Protein AF-A0A5K0XW65-F1 (afdb_monomer)

InterPro domains:
  IPR008507 Protein of unknown function DUF789 [PF05623] (13-73)

Radius of gyration: 20.97 Å; Cα contacts (8 Å, |Δi|>4): 16; chains: 1; bounding box: 56×34×55 Å

Mean predicted aligned error: 15.54 Å

Foldseek 3Di:
DDDPPDPPPPPPDDDDDDPDDDDDPVRVVCVVVCVPQVDPPDPVVLVVVVVVLVVVVVVCVVVVHDDVVNVVCVVPPPSVD

Structure (mmCIF, N/CA/C/O backbone):
data_AF-A0A5K0XW65-F1
#
_entry.id   AF-A0A5K0XW65-F1
#
loop_
_atom_site.group_PDB
_atom_site.id
_atom_site.type_symbol
_atom_site.label_atom_id
_atom_site.label_alt_id
_atom_site.label_comp_id
_atom_site.label_asym_id
_atom_site.label_entity_id
_atom_site.label_seq_id
_atom_site.pdbx_PDB_ins_code
_atom_site.Cartn_x
_atom_site.Cartn_y
_atom_site.Cartn_z
_atom_site.occupancy
_atom_site.B_iso_or_equiv
_atom_site.auth_seq_id
_atom_site.auth_comp_id
_atom_site.auth_asym_id
_atom_site.auth_atom_id
_atom_site.pdbx_PDB_model_num
ATOM 1 N N . GLY A 1 1 ? -36.286 20.485 -19.002 1.00 37.03 1 GLY A N 1
ATOM 2 C CA . GLY A 1 1 ? -35.741 20.421 -20.362 1.00 37.03 1 GLY A CA 1
ATOM 3 C C . GLY A 1 1 ? -34.376 19.816 -20.240 1.00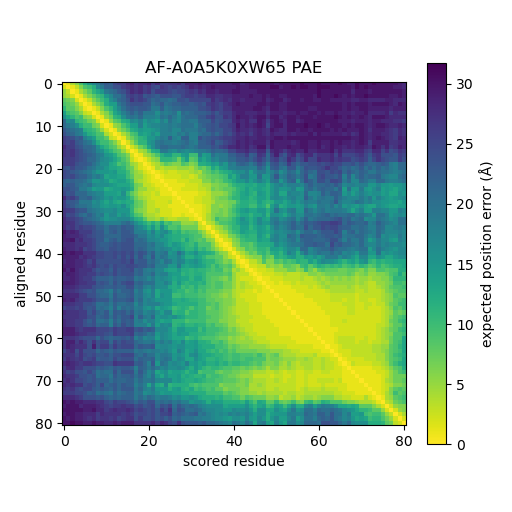 37.03 1 GLY A C 1
ATOM 4 O O . GLY A 1 1 ? -33.573 20.358 -19.499 1.00 37.03 1 GLY A O 1
ATOM 5 N N . ASP A 1 2 ? -34.242 18.651 -20.852 1.00 54.56 2 ASP A N 1
ATOM 6 C CA . ASP A 1 2 ? -33.060 17.814 -21.044 1.00 54.56 2 ASP A CA 1
ATOM 7 C C . ASP A 1 2 ? -31.738 18.588 -21.207 1.00 54.56 2 ASP A C 1
ATOM 9 O O . ASP A 1 2 ? -31.761 19.671 -21.796 1.00 54.56 2 ASP A O 1
ATOM 13 N N . ASN A 1 3 ? -30.627 18.043 -20.689 1.00 49.78 3 ASN A N 1
ATOM 14 C CA . ASN A 1 3 ? -29.324 17.899 -21.373 1.00 49.78 3 ASN A CA 1
ATOM 15 C C . ASN A 1 3 ? -28.177 17.675 -20.361 1.00 49.78 3 ASN A C 1
ATOM 17 O O . ASN A 1 3 ? -27.267 18.494 -20.241 1.00 49.78 3 ASN A O 1
ATOM 21 N N . ASP A 1 4 ? -28.178 16.533 -19.668 1.00 49.56 4 ASP A N 1
ATOM 22 C CA . ASP A 1 4 ? -26.964 16.019 -19.017 1.00 49.56 4 ASP A CA 1
ATOM 23 C C . ASP A 1 4 ? -26.181 15.179 -20.033 1.00 49.56 4 ASP A C 1
ATOM 25 O O . ASP A 1 4 ? -26.182 13.946 -20.020 1.00 49.56 4 ASP A O 1
ATOM 29 N N . GLN A 1 5 ? -25.527 15.861 -20.974 1.00 52.09 5 GLN A N 1
ATOM 30 C CA . GLN A 1 5 ? -24.592 15.223 -21.892 1.00 52.09 5 GLN A CA 1
ATOM 31 C C . GLN A 1 5 ? -23.307 14.894 -21.123 1.00 52.09 5 GLN A C 1
ATOM 33 O O . GLN A 1 5 ? -22.425 15.732 -20.940 1.00 52.09 5 GLN A O 1
ATOM 38 N N . VAL A 1 6 ? -23.226 13.657 -20.631 1.00 51.03 6 VAL A N 1
ATOM 39 C CA . VAL A 1 6 ? -22.008 13.105 -20.030 1.00 51.03 6 VAL A CA 1
ATOM 40 C C . VAL A 1 6 ? -20.843 13.189 -21.027 1.00 51.03 6 VAL A C 1
ATOM 42 O O . VAL A 1 6 ? -21.028 12.868 -22.206 1.00 51.03 6 VAL A O 1
ATOM 45 N N . PRO A 1 7 ? -19.634 13.601 -20.597 1.00 43.16 7 PRO A N 1
ATOM 46 C CA . PRO A 1 7 ? -18.496 13.672 -21.493 1.00 43.16 7 PRO A CA 1
ATOM 47 C C . PRO A 1 7 ? -18.164 12.255 -21.945 1.00 43.16 7 PRO A C 1
ATOM 49 O O . PRO A 1 7 ? -17.858 11.385 -21.126 1.00 43.16 7 PRO A O 1
ATOM 52 N N . ILE A 1 8 ? -18.235 12.024 -23.254 1.00 52.47 8 ILE A N 1
ATOM 53 C CA . ILE A 1 8 ? -17.757 10.795 -23.875 1.00 52.47 8 ILE A CA 1
ATOM 54 C C . ILE A 1 8 ? -16.261 10.719 -23.558 1.00 52.47 8 ILE A C 1
ATOM 56 O O . ILE A 1 8 ? -15.445 11.427 -24.143 1.00 52.47 8 ILE A O 1
ATOM 60 N N . VAL A 1 9 ? -15.902 9.908 -22.562 1.00 54.00 9 VAL A N 1
ATOM 61 C CA . VAL A 1 9 ? -14.508 9.592 -22.257 1.00 54.00 9 VAL A CA 1
ATOM 62 C C . VAL A 1 9 ? -13.978 8.860 -23.477 1.00 54.00 9 VAL A C 1
ATOM 64 O O . VAL A 1 9 ? -14.324 7.703 -23.715 1.00 54.00 9 VAL A O 1
ATOM 67 N N . ASN A 1 10 ? -13.180 9.568 -24.276 1.00 52.69 10 ASN A N 1
ATOM 68 C CA . ASN A 1 10 ? -12.487 9.019 -25.429 1.00 52.69 10 ASN A CA 1
ATOM 69 C C . ASN A 1 10 ? -11.633 7.830 -24.976 1.00 52.69 10 ASN A C 1
ATOM 71 O O . ASN A 1 10 ? -10.510 7.984 -24.495 1.00 52.69 10 ASN A O 1
ATOM 75 N N . SER A 1 11 ? -12.182 6.630 -25.149 1.00 54.78 11 SER A N 1
ATOM 76 C CA . SER A 1 11 ? -11.420 5.394 -25.158 1.00 54.78 11 SER A CA 1
ATOM 77 C C . SER A 1 11 ? -10.439 5.501 -26.319 1.00 54.78 11 SER A C 1
ATOM 79 O O . SER A 1 11 ? -10.841 5.538 -27.483 1.00 54.78 11 SER A O 1
ATOM 81 N N . VAL A 1 12 ? -9.154 5.665 -26.004 1.00 59.38 12 VAL A N 1
ATOM 82 C CA . VAL A 1 12 ? -8.099 5.748 -27.013 1.00 59.38 12 VAL A CA 1
ATOM 83 C C . VAL A 1 12 ? -8.061 4.408 -27.739 1.00 59.38 12 VAL A C 1
ATOM 85 O O . VAL A 1 12 ? -7.609 3.396 -27.204 1.00 59.38 12 VAL A O 1
ATOM 88 N N . HIS A 1 13 ? -8.591 4.405 -28.958 1.00 64.56 13 HIS A N 1
ATOM 89 C CA . HIS A 1 13 ? -8.577 3.247 -29.827 1.00 64.56 13 HIS A CA 1
ATOM 90 C C . HIS A 1 13 ? -7.181 3.093 -30.427 1.00 64.56 13 HIS A C 1
ATOM 92 O O . HIS A 1 13 ? -6.793 3.833 -31.328 1.00 64.56 13 HIS A O 1
ATOM 98 N N . VAL A 1 14 ? -6.442 2.103 -29.938 1.00 57.16 14 VAL A N 1
ATOM 99 C CA . VAL A 1 14 ? -5.318 1.519 -30.669 1.00 57.16 14 VAL A CA 1
ATOM 100 C C . VAL A 1 14 ? -5.555 0.018 -30.682 1.00 57.16 14 VAL A C 1
ATOM 102 O O . VAL A 1 14 ? -5.303 -0.674 -29.698 1.00 57.16 14 VAL A O 1
ATOM 105 N N . SER A 1 15 ? -6.121 -0.473 -31.781 1.00 66.38 15 SER A N 1
ATOM 106 C CA . SER A 1 15 ? -6.243 -1.903 -32.044 1.00 66.38 15 SER A CA 1
ATOM 107 C C . SER A 1 15 ? -5.038 -2.362 -32.844 1.00 66.38 15 SER A C 1
ATOM 109 O O . SER A 1 15 ? -4.603 -1.612 -33.700 1.00 66.38 15 SER A O 1
ATOM 111 N N . HIS A 1 16 ? -4.526 -3.559 -32.553 1.00 54.16 16 HIS A N 1
ATOM 112 C CA . HIS A 1 16 ? -4.209 -4.617 -33.522 1.00 54.16 16 HIS A CA 1
ATOM 113 C C . HIS A 1 16 ? -3.810 -5.874 -32.713 1.00 54.16 16 HIS A C 1
ATOM 115 O O . HIS A 1 16 ? -2.651 -6.070 -32.362 1.00 54.16 16 HIS A O 1
ATOM 121 N N . GLY A 1 17 ? -4.797 -6.713 -32.368 1.00 62.09 17 GLY A N 1
ATOM 122 C CA . GLY A 1 17 ? -4.588 -8.132 -32.025 1.00 62.09 17 GLY A CA 1
ATOM 123 C C . GLY A 1 17 ? -4.389 -8.542 -30.556 1.00 62.09 17 GLY A C 1
ATOM 124 O O . GLY A 1 17 ? -4.359 -9.740 -30.294 1.00 62.09 17 GLY A O 1
ATOM 125 N N . SER A 1 18 ? -4.292 -7.618 -29.595 1.00 64.06 18 SER A N 1
ATOM 126 C CA . SER A 1 18 ? -4.172 -7.964 -28.163 1.00 64.06 18 SER A CA 1
ATOM 127 C C . SER A 1 18 ? -5.500 -7.749 -27.419 1.00 64.06 18 SER A C 1
ATOM 129 O O . SER A 1 18 ? -6.175 -6.756 -27.711 1.00 64.06 18 SER A O 1
ATOM 131 N N . PRO A 1 19 ? -5.902 -8.620 -26.466 1.00 58.53 19 PRO A N 1
ATOM 132 C CA . PRO A 1 19 ? -7.092 -8.397 -25.650 1.00 58.53 19 PRO A CA 1
ATOM 133 C C . PRO A 1 19 ? -6.985 -7.052 -24.925 1.00 58.53 19 PRO A C 1
ATOM 135 O O . PRO A 1 19 ? -6.138 -6.863 -24.051 1.00 58.53 19 PRO A O 1
ATOM 138 N N . MET A 1 20 ? -7.828 -6.092 -25.305 1.00 67.31 20 MET A N 1
ATOM 139 C CA . MET A 1 20 ? -7.870 -4.788 -24.652 1.00 67.31 20 MET A CA 1
ATOM 140 C C . MET A 1 20 ? -8.656 -4.924 -23.351 1.00 67.31 20 MET A C 1
ATOM 142 O O . MET A 1 20 ? -9.876 -5.072 -23.365 1.00 67.31 20 MET A O 1
ATOM 146 N N . ILE A 1 21 ? -7.957 -4.870 -22.218 1.00 78.81 21 ILE A N 1
ATOM 147 C CA . ILE A 1 21 ? -8.604 -4.705 -20.918 1.00 78.81 21 ILE A CA 1
ATOM 148 C C . ILE A 1 21 ? -8.877 -3.216 -20.690 1.00 78.81 21 ILE A C 1
ATOM 150 O O . ILE A 1 21 ? -7.969 -2.385 -20.736 1.00 78.81 21 ILE A O 1
ATOM 154 N N . SER A 1 22 ? -10.135 -2.855 -20.452 1.00 80.94 22 SER A N 1
ATOM 155 C CA . SER A 1 22 ? -10.478 -1.510 -19.995 1.00 80.94 22 SER A CA 1
ATOM 156 C C . SER A 1 22 ? -10.139 -1.399 -18.511 1.00 80.94 22 SER A C 1
ATOM 158 O O . SER A 1 22 ? -10.771 -2.051 -17.680 1.00 80.94 22 SER A O 1
ATOM 160 N N . LEU A 1 23 ? -9.144 -0.583 -18.172 1.00 82.31 23 LEU A N 1
ATOM 161 C CA . LEU A 1 23 ? -8.829 -0.265 -16.783 1.00 82.31 23 LEU A CA 1
ATOM 162 C C . LEU A 1 23 ? -9.543 1.034 -16.390 1.00 82.31 23 LEU A C 1
ATOM 164 O O . LEU A 1 23 ? -9.437 2.017 -17.128 1.00 82.31 23 LEU A O 1
ATOM 168 N N . PRO A 1 24 ? -10.235 1.087 -15.238 1.00 84.06 24 PRO A N 1
ATOM 169 C CA . PRO A 1 24 ? -10.708 2.360 -14.711 1.00 84.06 24 PRO A CA 1
ATOM 170 C C . PRO A 1 24 ? -9.518 3.298 -14.460 1.00 84.06 24 PRO A C 1
ATOM 172 O O . PRO A 1 24 ? -8.396 2.840 -14.247 1.00 84.06 24 PRO A O 1
ATOM 175 N N . VAL A 1 25 ? -9.749 4.615 -14.464 1.00 80.00 25 VAL A N 1
ATOM 176 C CA . VAL A 1 25 ? -8.681 5.639 -14.441 1.00 80.00 25 VAL A CA 1
ATOM 177 C C . VAL A 1 25 ? -7.672 5.421 -13.308 1.00 80.00 25 VAL A C 1
ATOM 179 O O . VAL A 1 25 ? -6.465 5.496 -13.538 1.00 80.00 25 VAL A O 1
ATOM 182 N N . PHE A 1 26 ? -8.145 5.082 -12.106 1.00 80.88 26 PHE A N 1
ATOM 183 C CA . PHE A 1 26 ? -7.270 4.797 -10.967 1.00 80.88 26 PHE A CA 1
ATOM 184 C C . PHE A 1 26 ? -6.390 3.559 -11.207 1.00 80.88 26 PHE A C 1
ATOM 186 O O . PHE A 1 26 ? -5.191 3.593 -10.942 1.00 80.88 26 PHE A O 1
ATOM 193 N N . ALA A 1 27 ? -6.946 2.493 -11.786 1.00 79.31 27 ALA A N 1
ATOM 194 C CA . ALA A 1 27 ? -6.195 1.285 -12.108 1.00 79.31 27 ALA A CA 1
ATOM 195 C C . ALA A 1 27 ? -5.218 1.514 -13.270 1.00 79.31 27 ALA A C 1
ATOM 197 O O . ALA A 1 27 ? -4.113 0.977 -13.258 1.00 79.31 27 ALA A O 1
ATOM 198 N N . LEU A 1 28 ? -5.589 2.339 -14.253 1.00 82.06 28 LEU A N 1
ATOM 199 C CA . LEU A 1 28 ? -4.716 2.716 -15.361 1.00 82.06 28 LEU A CA 1
ATOM 200 C C . LEU A 1 28 ? -3.512 3.533 -14.872 1.00 82.06 28 LEU A C 1
ATOM 202 O O . LEU A 1 28 ? -2.388 3.277 -15.305 1.00 82.06 28 LEU A O 1
ATOM 206 N N . ALA A 1 29 ? -3.723 4.467 -13.940 1.00 78.19 29 ALA A N 1
ATOM 207 C CA . ALA A 1 29 ? -2.644 5.211 -13.295 1.00 78.19 29 ALA A CA 1
ATOM 208 C C . ALA A 1 29 ? -1.681 4.263 -12.559 1.00 78.19 29 ALA A C 1
ATOM 210 O O . ALA A 1 29 ? -0.478 4.298 -12.817 1.00 78.19 29 ALA A O 1
ATOM 211 N N . SER A 1 30 ? -2.203 3.344 -11.734 1.00 74.25 30 SER A N 1
ATOM 212 C CA . SER A 1 30 ? -1.393 2.320 -11.056 1.00 74.25 30 SER A CA 1
ATOM 213 C C . SER A 1 30 ? -0.649 1.410 -12.038 1.00 74.25 30 SER A C 1
ATOM 215 O O . SER A 1 30 ? 0.515 1.088 -11.817 1.00 74.25 30 SER A O 1
ATOM 217 N N . TYR A 1 31 ? -1.283 1.022 -13.148 1.00 75.44 31 TYR A N 1
ATOM 218 C CA . TYR A 1 31 ? -0.676 0.178 -14.178 1.00 75.44 31 TYR A CA 1
ATOM 219 C C . TYR A 1 31 ? 0.471 0.883 -14.909 1.00 75.44 31 TYR A C 1
ATOM 221 O O . TYR A 1 31 ? 1.529 0.288 -15.106 1.00 75.44 31 TYR A O 1
ATOM 229 N N . LYS A 1 32 ? 0.306 2.163 -15.262 1.00 73.88 32 LYS A N 1
ATOM 230 C CA . LYS A 1 32 ? 1.384 2.960 -15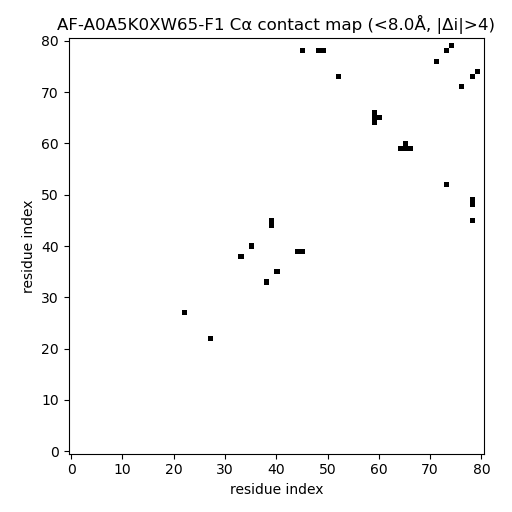.868 1.00 73.88 32 LYS A CA 1
ATOM 231 C C . LYS A 1 32 ? 2.519 3.259 -14.887 1.00 73.88 32 LYS A C 1
ATOM 233 O O . LYS A 1 32 ? 3.657 3.413 -15.312 1.00 73.88 32 LYS A O 1
ATOM 238 N N . PHE A 1 33 ? 2.222 3.304 -13.592 1.00 65.69 33 PHE A N 1
ATOM 239 C CA . PHE A 1 33 ? 3.195 3.542 -12.524 1.00 65.69 33 PHE A CA 1
ATOM 240 C C . PHE A 1 33 ? 3.905 2.265 -12.038 1.00 65.69 33 PHE A C 1
ATOM 242 O O . PHE A 1 33 ? 4.914 2.325 -11.333 1.00 65.69 33 PHE A O 1
ATOM 249 N N . LYS A 1 34 ? 3.412 1.091 -12.456 1.00 60.00 34 LYS A N 1
ATOM 250 C CA . LYS A 1 34 ? 3.893 -0.236 -12.040 1.00 60.00 34 LYS A CA 1
ATOM 251 C C . LYS A 1 34 ? 5.377 -0.476 -12.339 1.00 60.00 34 LYS A C 1
ATOM 253 O O . LYS A 1 34 ? 5.981 -1.342 -11.719 1.00 60.00 34 LYS A O 1
ATOM 258 N N . GLY A 1 35 ? 5.956 0.296 -13.260 1.00 57.72 35 GLY A N 1
ATOM 259 C CA . GLY A 1 35 ? 7.355 0.187 -13.656 1.00 57.72 35 GLY A CA 1
ATOM 260 C C . GLY A 1 35 ? 8.366 0.773 -12.670 1.00 57.72 35 GLY A C 1
ATOM 261 O O . GLY A 1 35 ? 9.457 0.231 -12.611 1.00 57.72 35 GLY A O 1
ATOM 262 N N . SER A 1 36 ? 8.053 1.831 -11.906 1.00 56.16 36 SER A N 1
ATOM 263 C CA . SER A 1 36 ? 9.063 2.516 -11.063 1.00 56.16 36 SER A CA 1
ATOM 264 C C . SER A 1 36 ? 8.839 2.406 -9.557 1.00 56.16 36 SER A C 1
ATOM 266 O O . SER A 1 36 ? 9.721 2.769 -8.795 1.00 56.16 36 SER A O 1
ATOM 268 N N . VAL A 1 37 ? 7.665 1.960 -9.105 1.00 56.94 37 VAL A N 1
ATOM 269 C CA . VAL A 1 37 ? 7.356 1.899 -7.661 1.00 56.94 37 VAL A CA 1
ATOM 270 C C . VAL A 1 37 ? 7.266 0.488 -7.110 1.00 56.94 37 VAL A C 1
ATOM 272 O O . VAL A 1 37 ? 7.485 0.279 -5.922 1.00 56.94 37 VAL A O 1
ATOM 275 N N . TRP A 1 38 ? 6.999 -0.494 -7.967 1.00 54.81 38 TRP A N 1
ATOM 276 C CA . TRP A 1 38 ? 6.826 -1.886 -7.545 1.00 54.81 38 TRP A CA 1
ATOM 277 C C . TRP A 1 38 ? 8.000 -2.781 -7.938 1.00 54.81 38 TRP A C 1
ATOM 279 O O . TRP A 1 38 ? 8.172 -3.855 -7.367 1.00 54.81 38 TRP A O 1
ATOM 289 N N . ILE A 1 39 ? 8.811 -2.342 -8.900 1.00 57.44 39 ILE A N 1
ATOM 290 C CA . ILE A 1 39 ? 10.001 -3.051 -9.355 1.00 57.44 39 ILE A CA 1
ATOM 291 C C . ILE A 1 39 ? 11.187 -2.179 -8.935 1.00 57.44 39 ILE A C 1
ATOM 293 O O . ILE A 1 39 ? 11.334 -1.090 -9.484 1.00 57.44 39 ILE A O 1
ATOM 297 N N . PRO A 1 40 ? 11.987 -2.585 -7.933 1.00 58.22 40 PRO A N 1
ATOM 298 C CA . PRO A 1 40 ? 13.218 -1.879 -7.612 1.00 58.22 40 PRO A CA 1
ATOM 299 C C . PRO A 1 40 ? 14.161 -2.038 -8.807 1.00 58.22 40 PRO A C 1
ATOM 301 O O . PRO A 1 40 ? 14.738 -3.106 -9.031 1.00 58.22 40 PRO A O 1
ATOM 304 N N . ASN A 1 41 ? 14.272 -0.981 -9.599 1.00 60.38 41 ASN A N 1
ATOM 305 C CA . ASN A 1 41 ? 15.042 -0.930 -10.832 1.00 60.38 41 ASN A CA 1
ATOM 306 C C . ASN A 1 41 ? 16.515 -0.579 -10.562 1.00 60.38 41 ASN A C 1
ATOM 308 O O . ASN A 1 41 ? 17.344 -0.701 -11.464 1.00 60.38 41 ASN A O 1
ATOM 312 N N . GLY A 1 42 ? 16.864 -0.185 -9.329 1.00 66.38 42 GLY A N 1
ATOM 313 C CA . GLY A 1 42 ? 18.234 0.130 -8.919 1.00 66.38 42 GLY A CA 1
ATOM 314 C C . GLY A 1 42 ? 18.596 -0.222 -7.470 1.00 66.38 42 GLY A C 1
ATOM 315 O O . GLY A 1 42 ? 17.755 -0.533 -6.627 1.00 66.38 42 GLY A O 1
ATOM 316 N N . VAL A 1 43 ? 19.898 -0.150 -7.170 1.00 65.88 43 VAL A N 1
ATOM 317 C CA . VAL A 1 43 ? 20.482 -0.387 -5.831 1.00 65.88 43 VAL A CA 1
ATOM 318 C C . VAL A 1 43 ? 19.966 0.623 -4.794 1.00 65.88 43 VAL A C 1
ATOM 320 O O . VAL A 1 43 ? 19.755 0.265 -3.637 1.00 65.88 43 VAL A O 1
ATOM 323 N N . SER A 1 44 ? 19.709 1.868 -5.207 1.00 69.56 44 SER A N 1
ATOM 324 C CA . SER A 1 44 ? 19.186 2.936 -4.343 1.00 69.56 44 SER A CA 1
ATOM 325 C C . SER A 1 44 ? 17.778 2.638 -3.824 1.00 69.56 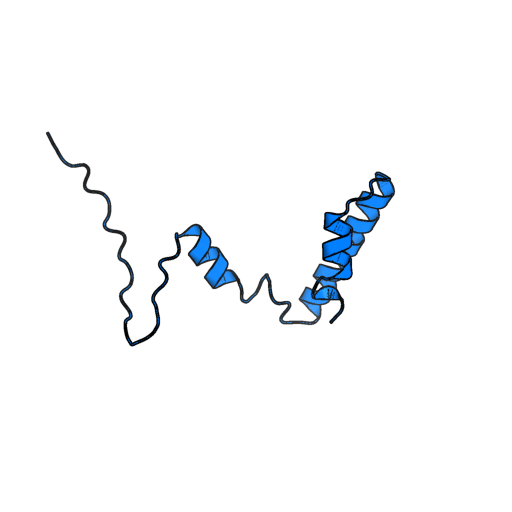44 SER A C 1
ATOM 327 O O . SER A 1 44 ? 17.521 2.769 -2.629 1.00 69.56 44 SER A O 1
ATOM 329 N N . GLU A 1 45 ? 16.881 2.186 -4.698 1.00 68.75 45 GLU A N 1
ATOM 330 C CA . GLU A 1 45 ? 15.504 1.828 -4.345 1.00 68.75 45 GLU A CA 1
ATOM 331 C C . GLU A 1 45 ? 15.488 0.607 -3.421 1.00 68.75 45 GLU A C 1
ATOM 333 O O . GLU A 1 45 ? 14.770 0.602 -2.423 1.00 68.75 45 GLU A O 1
ATOM 338 N N . ARG A 1 46 ? 16.364 -0.381 -3.665 1.00 73.81 46 ARG A N 1
ATOM 339 C CA . ARG A 1 46 ? 16.554 -1.515 -2.744 1.00 73.81 46 ARG A CA 1
ATOM 340 C C . ARG A 1 46 ? 16.971 -1.040 -1.355 1.00 73.81 46 ARG A C 1
ATOM 342 O O . ARG A 1 46 ? 16.375 -1.451 -0.363 1.00 73.81 46 ARG A O 1
ATOM 349 N N . GLN A 1 47 ? 17.944 -0.138 -1.267 1.00 78.25 47 GLN A N 1
ATOM 350 C CA . GLN A 1 47 ? 18.403 0.384 0.019 1.00 78.25 47 GLN A CA 1
ATOM 351 C C . GLN A 1 47 ? 17.321 1.197 0.744 1.00 78.25 47 GLN A C 1
ATOM 353 O O . GLN A 1 47 ? 17.178 1.075 1.962 1.00 78.25 47 GLN A O 1
ATOM 358 N N . GLN A 1 48 ? 16.506 1.955 0.006 1.00 79.94 48 GLN A N 1
ATOM 359 C CA . GLN A 1 48 ? 15.342 2.646 0.557 1.00 79.94 48 GLN A CA 1
ATOM 360 C C . GLN A 1 48 ? 14.303 1.655 1.097 1.00 79.94 48 GLN A C 1
ATOM 362 O O . GLN A 1 48 ? 13.833 1.817 2.223 1.00 79.94 48 GLN A O 1
ATOM 367 N N . THR A 1 49 ? 13.988 0.593 0.348 1.00 78.50 49 THR A N 1
ATOM 368 C CA . THR A 1 49 ? 13.062 -0.449 0.816 1.00 78.50 49 THR A CA 1
ATOM 369 C C . THR A 1 49 ? 13.586 -1.176 2.054 1.00 78.50 49 THR A C 1
ATOM 371 O O . THR A 1 49 ? 12.826 -1.369 3.000 1.00 78.50 49 THR A O 1
ATOM 374 N N . SER A 1 50 ? 14.886 -1.488 2.118 1.00 81.88 50 SER A N 1
ATOM 375 C CA . SER A 1 50 ? 15.513 -2.078 3.308 1.00 81.88 50 SER A CA 1
ATOM 376 C C . SER A 1 50 ? 15.400 -1.163 4.526 1.00 81.88 50 SER A C 1
ATOM 378 O O . SER A 1 50 ? 15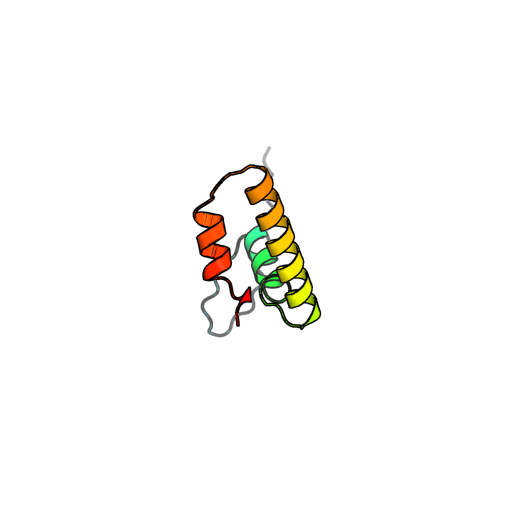.059 -1.627 5.612 1.00 81.88 50 SER A O 1
ATOM 380 N N . SER A 1 51 ? 15.637 0.142 4.351 1.00 87.19 51 SER A N 1
ATOM 381 C CA . SER A 1 51 ? 15.512 1.124 5.433 1.00 87.19 51 SER A CA 1
ATOM 382 C C . SER A 1 51 ? 14.075 1.233 5.950 1.00 87.19 51 SER A C 1
ATOM 384 O O . SER A 1 51 ? 13.863 1.253 7.161 1.00 87.19 51 SER A O 1
ATOM 386 N N . LEU A 1 52 ? 13.086 1.240 5.052 1.00 88.38 52 LEU A N 1
ATOM 387 C CA . LEU A 1 52 ? 11.669 1.288 5.419 1.00 88.38 52 LEU A CA 1
ATOM 388 C C . LEU A 1 52 ? 11.219 0.022 6.154 1.00 88.38 52 LEU A C 1
ATOM 390 O O . LEU A 1 52 ? 10.543 0.120 7.176 1.00 88.38 52 LEU A O 1
ATOM 394 N N . VAL A 1 53 ? 11.630 -1.159 5.682 1.00 87.12 53 VAL A N 1
ATOM 395 C CA . VAL A 1 53 ? 11.324 -2.426 6.362 1.00 87.12 53 VAL A CA 1
ATOM 396 C C . VAL A 1 53 ? 11.955 -2.470 7.749 1.00 87.12 53 VAL A C 1
ATOM 398 O O . VAL A 1 53 ? 11.291 -2.864 8.705 1.00 87.12 53 VAL A O 1
ATOM 401 N N . GLN A 1 54 ? 13.195 -2.001 7.893 1.00 89.75 54 GLN A N 1
ATOM 402 C CA . GLN A 1 54 ? 13.852 -1.921 9.196 1.00 89.75 54 GLN A CA 1
ATOM 403 C C . GLN A 1 54 ? 13.150 -0.932 10.142 1.00 89.75 54 GLN A C 1
ATOM 405 O O . GLN A 1 54 ? 12.994 -1.220 11.328 1.00 89.75 54 GLN A O 1
ATOM 410 N N . ALA A 1 55 ? 12.700 0.221 9.640 1.00 92.06 55 ALA A N 1
ATOM 411 C CA . ALA A 1 55 ? 11.938 1.180 10.438 1.00 92.06 55 ALA A CA 1
ATOM 412 C C . ALA A 1 55 ? 10.606 0.584 10.928 1.00 92.06 55 ALA A C 1
ATOM 414 O O . ALA A 1 55 ? 10.251 0.758 12.094 1.00 92.06 55 ALA A O 1
ATOM 415 N N . ALA A 1 56 ? 9.907 -0.162 10.068 1.00 90.00 56 ALA A N 1
ATOM 416 C CA . ALA A 1 56 ? 8.669 -0.847 10.423 1.00 90.00 56 ALA A CA 1
ATOM 417 C C . ALA A 1 56 ? 8.888 -1.968 11.458 1.00 90.00 56 ALA A C 1
ATOM 419 O O . ALA A 1 56 ? 8.150 -2.030 12.439 1.00 90.00 56 ALA A O 1
ATOM 420 N N . ASP A 1 57 ? 9.927 -2.798 11.297 1.00 90.44 57 ASP A N 1
ATOM 421 C CA . ASP A 1 57 ? 10.296 -3.843 12.270 1.00 90.44 57 ASP A CA 1
ATOM 422 C C . ASP A 1 57 ? 10.590 -3.240 13.653 1.00 90.44 57 ASP A C 1
ATOM 424 O O . ASP A 1 57 ? 10.057 -3.693 14.666 1.00 90.44 57 ASP A O 1
ATOM 428 N N . ASN A 1 58 ? 11.368 -2.154 13.698 1.00 93.25 58 ASN A N 1
ATOM 429 C CA . ASN A 1 58 ? 11.663 -1.445 14.944 1.00 93.25 58 ASN A CA 1
ATOM 430 C C . ASN A 1 58 ? 10.394 -0.900 15.615 1.00 93.25 58 ASN A C 1
ATOM 432 O O . ASN A 1 58 ? 10.255 -0.993 16.835 1.00 93.25 58 ASN A O 1
ATOM 436 N N . TRP A 1 59 ? 9.469 -0.339 14.832 1.00 94.44 59 TRP A N 1
ATOM 437 C CA . TRP A 1 59 ? 8.210 0.193 15.351 1.00 94.44 59 TRP A CA 1
ATOM 438 C C . TRP A 1 59 ? 7.317 -0.911 15.930 1.00 94.44 59 TRP A C 1
ATOM 440 O O . TRP A 1 59 ? 6.818 -0.770 17.045 1.00 94.44 59 TRP A O 1
ATOM 450 N N . LEU A 1 60 ? 7.180 -2.042 15.234 1.00 92.75 60 LEU A N 1
ATOM 451 C CA . LEU A 1 60 ? 6.404 -3.189 15.717 1.00 92.75 60 LEU A CA 1
ATOM 452 C C . LEU A 1 60 ? 7.006 -3.802 16.987 1.00 92.75 60 LEU A C 1
ATOM 454 O O . LEU A 1 60 ? 6.276 -4.093 17.936 1.00 92.75 60 LEU A O 1
ATOM 458 N N . ARG A 1 61 ? 8.339 -3.919 17.055 1.00 90.81 61 ARG A N 1
ATOM 459 C CA . ARG A 1 61 ? 9.046 -4.380 18.261 1.00 90.81 61 ARG A CA 1
ATOM 460 C C . ARG A 1 61 ? 8.834 -3.456 19.450 1.00 90.81 61 ARG A C 1
ATOM 462 O O . ARG A 1 61 ? 8.627 -3.945 20.557 1.00 90.81 61 ARG A O 1
ATOM 469 N N . LEU A 1 62 ? 8.860 -2.140 19.231 1.00 94.25 62 LEU A N 1
ATOM 470 C CA . LEU A 1 62 ? 8.585 -1.159 20.282 1.00 94.25 62 LEU A CA 1
ATOM 471 C C . LEU A 1 62 ? 7.160 -1.307 20.825 1.00 94.25 62 LEU A C 1
ATOM 473 O O . LEU A 1 62 ? 6.949 -1.217 22.031 1.00 94.25 62 LEU A O 1
ATOM 477 N N . LEU A 1 63 ? 6.198 -1.563 19.937 1.00 93.62 63 LEU A N 1
ATOM 478 C CA . LEU A 1 63 ? 4.807 -1.812 20.306 1.00 93.62 63 LEU A CA 1
ATOM 479 C C . LEU A 1 63 ? 4.573 -3.208 20.902 1.00 93.62 63 LEU A C 1
ATOM 481 O O . LEU A 1 63 ? 3.490 -3.457 21.422 1.00 93.62 63 LEU A O 1
ATOM 485 N N . GLN A 1 64 ? 5.566 -4.103 20.843 1.00 91.38 64 GLN A N 1
ATOM 486 C CA . GLN A 1 64 ? 5.458 -5.515 21.232 1.00 91.38 64 GLN A CA 1
ATOM 487 C C . GLN A 1 64 ? 4.303 -6.242 20.522 1.00 91.38 64 GLN A C 1
ATOM 489 O O . GLN A 1 64 ? 3.686 -7.150 21.078 1.00 91.38 64 GLN A O 1
ATOM 494 N N . VAL A 1 65 ? 4.009 -5.835 19.283 1.00 90.62 65 VAL A N 1
ATOM 495 C CA . VAL A 1 65 ? 2.958 -6.434 18.458 1.00 90.62 65 VAL A CA 1
ATOM 496 C C . VAL A 1 65 ? 3.603 -7.328 17.416 1.00 90.62 65 VAL A C 1
ATOM 498 O O . VAL A 1 65 ? 4.460 -6.884 16.652 1.00 90.62 65 VAL A O 1
ATOM 501 N 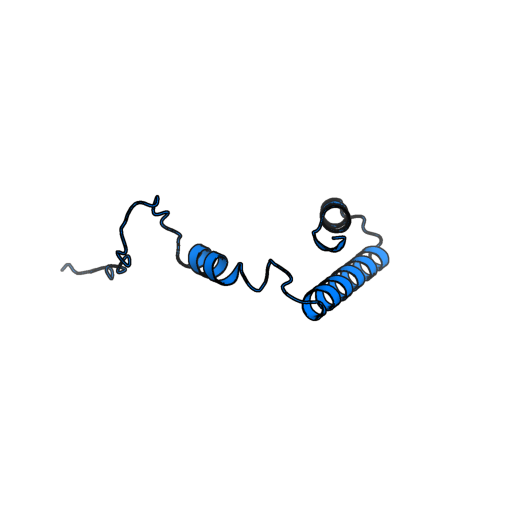N . ASP A 1 66 ? 3.144 -8.575 17.358 1.00 86.25 66 ASP A N 1
ATOM 502 C CA . ASP A 1 66 ? 3.464 -9.470 16.255 1.00 86.25 66 ASP A CA 1
ATOM 503 C C . ASP A 1 66 ? 2.366 -9.398 15.193 1.00 86.25 66 ASP A C 1
ATOM 505 O O . ASP A 1 66 ? 1.187 -9.597 15.493 1.00 86.25 66 ASP A O 1
ATOM 509 N N . HIS A 1 67 ? 2.743 -9.078 13.955 1.00 86.19 67 HIS A N 1
ATOM 510 C CA . HIS A 1 67 ? 1.793 -8.907 12.861 1.00 86.19 67 HIS A CA 1
ATOM 511 C C . HIS A 1 67 ? 2.056 -9.961 11.776 1.00 86.19 67 HIS A C 1
ATOM 513 O O . HIS A 1 67 ?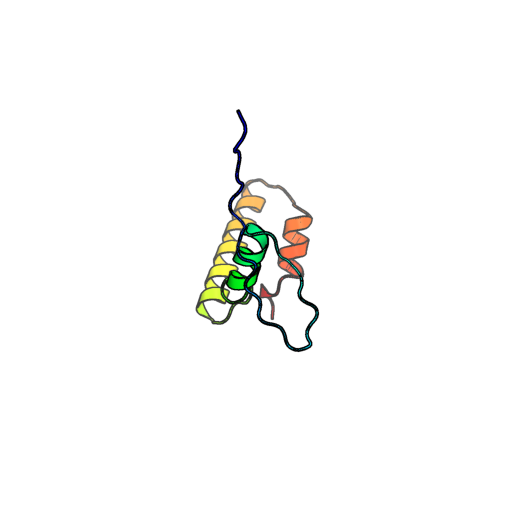 3.048 -9.843 11.047 1.00 86.19 67 HIS A O 1
ATOM 519 N N . PRO A 1 68 ? 1.176 -10.966 11.610 1.00 86.06 68 PRO A N 1
ATOM 520 C CA . PRO A 1 68 ? 1.413 -12.079 10.689 1.00 86.06 68 PRO A CA 1
ATOM 521 C C . PRO A 1 68 ? 1.577 -11.607 9.239 1.00 86.06 68 PRO A C 1
ATOM 523 O O . PRO A 1 68 ? 2.454 -12.099 8.531 1.00 86.06 68 PRO A O 1
ATOM 526 N N . ASP A 1 69 ? 0.823 -10.584 8.816 1.00 82.56 69 ASP A N 1
ATOM 527 C CA . ASP A 1 69 ? 0.999 -10.020 7.471 1.00 82.56 69 ASP A CA 1
ATOM 528 C C . ASP A 1 69 ? 2.378 -9.367 7.292 1.00 82.56 69 ASP A C 1
ATOM 530 O O . ASP A 1 69 ? 3.023 -9.562 6.264 1.00 82.56 69 ASP A O 1
ATOM 534 N N . PHE A 1 70 ? 2.889 -8.646 8.300 1.00 86.50 70 PHE A N 1
ATOM 535 C CA . PHE A 1 70 ? 4.228 -8.056 8.233 1.00 86.50 70 PHE A CA 1
ATOM 536 C C . PHE A 1 70 ? 5.296 -9.142 8.085 1.00 86.50 70 PHE A C 1
ATOM 538 O O . PHE A 1 70 ? 6.158 -9.040 7.212 1.00 86.50 70 PHE A O 1
ATOM 545 N N . GLN A 1 71 ? 5.209 -10.210 8.883 1.00 86.50 71 GLN A N 1
ATOM 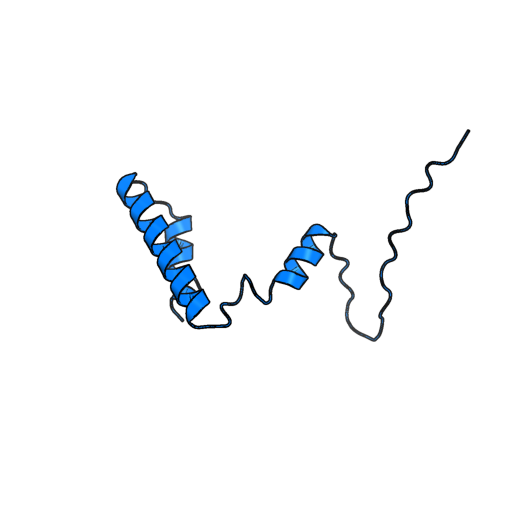546 C CA . GLN A 1 71 ? 6.124 -11.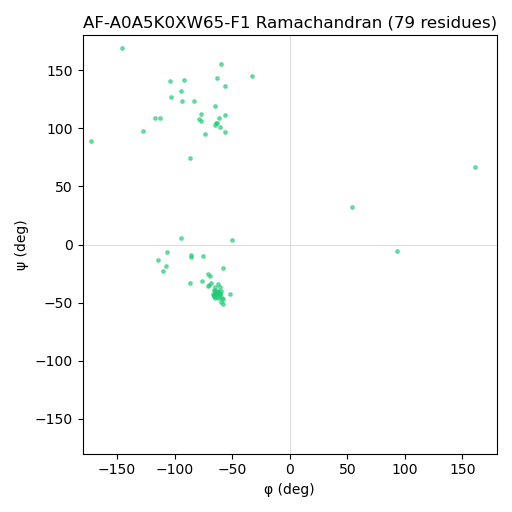347 8.786 1.00 86.50 71 GLN A CA 1
ATOM 547 C C . GLN A 1 71 ? 6.056 -12.024 7.412 1.00 86.50 71 GLN A C 1
ATOM 549 O O . GLN A 1 71 ? 7.097 -12.348 6.832 1.00 86.50 71 GLN A O 1
ATOM 554 N N . PHE A 1 72 ? 4.852 -12.215 6.866 1.00 85.25 72 PHE A N 1
ATOM 555 C CA . PHE A 1 72 ? 4.651 -12.785 5.536 1.00 85.25 72 PHE A CA 1
ATOM 556 C C . PHE A 1 72 ? 5.365 -11.952 4.463 1.00 85.25 72 PHE A C 1
ATOM 558 O O . PHE A 1 72 ? 6.185 -12.486 3.713 1.00 85.25 72 PHE A O 1
ATOM 565 N N . PHE A 1 73 ? 5.145 -10.635 4.434 1.00 81.12 73 PHE A N 1
ATOM 566 C CA . PHE A 1 73 ? 5.772 -9.754 3.446 1.00 81.12 73 PHE A CA 1
ATOM 567 C C . PHE A 1 73 ? 7.280 -9.566 3.665 1.00 81.12 73 PHE A C 1
ATOM 569 O O . PHE A 1 73 ? 8.027 -9.500 2.690 1.00 81.12 73 PHE A O 1
ATOM 576 N N . ALA A 1 74 ? 7.760 -9.539 4.909 1.00 80.44 74 ALA A N 1
ATOM 577 C CA . ALA A 1 74 ? 9.188 -9.434 5.210 1.00 80.44 74 ALA A CA 1
ATOM 578 C C . ALA A 1 74 ? 9.973 -10.696 4.801 1.00 80.44 74 ALA A C 1
ATOM 580 O O . ALA A 1 74 ? 11.131 -10.605 4.389 1.00 80.44 74 ALA A O 1
ATOM 581 N N . SER A 1 75 ? 9.346 -11.874 4.888 1.00 79.38 75 SER A N 1
ATOM 582 C CA . SER A 1 75 ? 9.970 -13.159 4.535 1.00 79.38 75 SER A CA 1
ATOM 583 C C . SER A 1 75 ? 9.847 -13.519 3.050 1.00 79.38 75 SER A C 1
ATOM 585 O O . SER A 1 75 ? 10.774 -14.119 2.503 1.00 79.38 75 SER A O 1
ATOM 587 N N . HIS A 1 76 ? 8.746 -13.132 2.395 1.00 71.50 76 HIS A N 1
ATOM 588 C CA . HIS A 1 76 ? 8.437 -13.486 1.001 1.00 71.50 76 HIS A CA 1
ATOM 589 C C . HIS A 1 76 ? 8.611 -12.326 0.015 1.00 71.50 76 HIS A C 1
ATOM 591 O O . HIS A 1 76 ? 8.503 -12.519 -1.197 1.00 71.50 76 HIS A O 1
ATOM 597 N N . GLY A 1 77 ? 8.881 -11.120 0.509 1.00 62.62 77 GLY A N 1
ATOM 598 C CA . GLY A 1 77 ? 9.122 -9.959 -0.328 1.00 62.62 77 GLY A CA 1
ATOM 599 C C . GLY A 1 77 ? 10.370 -10.135 -1.189 1.00 62.62 77 GLY A C 1
ATOM 600 O O . GLY A 1 77 ? 11.412 -10.621 -0.743 1.00 62.62 77 GLY A O 1
ATOM 601 N N . THR A 1 78 ? 10.293 -9.620 -2.411 1.00 56.03 78 THR A N 1
ATOM 602 C CA . THR A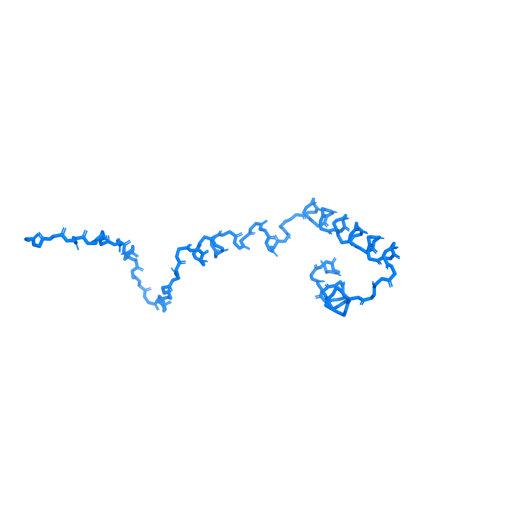 1 78 ? 11.386 -9.356 -3.366 1.00 56.03 78 THR A CA 1
ATOM 603 C C . THR A 1 78 ? 12.577 -8.567 -2.793 1.00 56.03 78 THR A C 1
ATOM 605 O O . THR A 1 78 ? 13.515 -8.271 -3.523 1.00 56.03 78 THR A O 1
ATOM 608 N N . LEU A 1 79 ? 12.577 -8.248 -1.496 1.00 53.97 79 LEU A N 1
ATOM 609 C CA . LEU A 1 79 ? 13.661 -7.611 -0.755 1.00 53.97 79 LEU A CA 1
ATOM 610 C C . LEU A 1 79 ? 14.872 -8.533 -0.535 1.00 53.97 79 LEU A C 1
ATOM 612 O O . LEU A 1 79 ? 15.987 -8.044 -0.372 1.00 53.97 79 LEU A O 1
ATOM 616 N N . ARG A 1 80 ? 14.682 -9.862 -0.531 1.00 49.19 80 ARG A N 1
ATOM 617 C CA . ARG A 1 80 ? 15.778 -10.831 -0.319 1.00 49.19 80 ARG A CA 1
ATOM 618 C C . ARG A 1 80 ? 16.408 -11.377 -1.609 1.00 49.19 80 ARG A C 1
ATOM 620 O O . ARG A 1 80 ? 17.233 -12.282 -1.508 1.00 49.19 80 ARG A O 1
ATOM 627 N N . ARG A 1 81 ? 16.029 -10.883 -2.796 1.00 44.00 81 ARG A N 1
ATOM 628 C CA . ARG A 1 81 ? 16.569 -11.363 -4.083 1.00 44.00 81 ARG A CA 1
ATOM 629 C C . ARG A 1 81 ? 17.407 -10.318 -4.817 1.00 44.00 81 ARG A C 1
ATOM 631 O O . ARG A 1 81 ? 16.973 -9.158 -4.980 1.00 44.00 81 ARG A O 1
#

Organism: NCBI:txid210225

Solvent-accessible surface area (backbone atoms only — not comparable to full-atom values): 5419 Å² total; per-residue (Å²): 131,90,81,88,76,72,81,81,76,77,74,83,84,78,85,84,93,68,90,82,76,89,61,57,70,71,55,42,52,50,59,72,46,46,68,75,78,76,38,73,87,47,72,66,50,48,52,50,52,52,52,52,53,51,52,49,53,53,51,32,58,74,69,71,53,88,51,71,68,57,54,51,48,71,72,69,37,78,83,84,110

Secondary structure (DSSP, 8-state):
---------------SSS------HHHHHHHHHTTTSSS--SHHHHHHHHHHHHHHHHHHHHHT---HHHHHHHHHSGGG-

pLDDT: mean 71.47, std 15.1, range [37.03, 94.44]

Sequence (81 aa):
GDNDQVPIVNSVHVSHGSPMISLPVFALASYKFKGSVWIPNGVSERQQTSSLVQAADNWLRLLQVDHPDFQFFASHGTLRR